Protein AF-A0A8J7C504-F1 (afdb_monomer_lite)

Foldseek 3Di:
DDQDQDDPLLLLLLVLLLVLLVDDLVVNCVQLNPCRLVVLLVLLVVDDPVCLLRSNSVSVSSVVVCPPPSNVSVVVSSVVSSVVDVVCNLVNVCVVVDDPPDPDDPVVSSSVSSSVSSSVSSVVSNVSSVVSVVVVVVVVVVVVVVD

Radius of gyration: 17.12 Å; chains: 1; bounding box: 41×32×52 Å

pLDDT: mean 87.38, std 13.61, range [36.28, 98.19]

Secondary structure (DSSP, 8-state):
--PPPPPHHHHHHHHHHHHHHTS-HHHHHHHH-TTHHHHHHHHHHTS-TTGGG-HHHHHHHHHHHHTSGGGHHHHHHHHHHHHHHHHH-HHHHHHHHS-TT----HHHHHHHHHHHHHHHHHHHHHHHHHHHHHHHHHHHHHHHTT-

Sequence (147 aa):
MNYSDIQDTDFFMCEAFKQILASPDTELEKKLGSEARFAIANYLTTLPKEDFQNPAVMANHIAKFCQLPENENLQEWWGDIYDKLDEDGIDIFVKKSRDPSEEADDEAETKRILTNEGRDIGKYLELWAKEVISQNNQRNQNASNSK

Organism: NCBI:txid2748662

Structure (mmCIF, N/CA/C/O backbone):
data_AF-A0A8J7C504-F1
#
_entry.id   AF-A0A8J7C504-F1
#
loop_
_atom_site.group_PDB
_atom_site.id
_atom_site.type_symbol
_atom_site.label_atom_id
_atom_site.label_alt_id
_atom_site.label_comp_id
_atom_site.label_asym_id
_atom_site.label_entity_id
_atom_site.label_seq_id
_atom_site.pdbx_PDB_ins_code
_atom_site.Cartn_x
_atom_site.Cartn_y
_atom_site.Cartn_z
_atom_site.occupancy
_atom_site.B_iso_or_equiv
_atom_site.auth_seq_id
_atom_site.auth_comp_id
_atom_site.auth_asym_id
_atom_site.auth_atom_id
_atom_site.pdbx_PDB_model_num
ATOM 1 N N . MET A 1 1 ? 24.382 -3.951 3.802 1.00 40.06 1 MET A N 1
ATOM 2 C CA . MET A 1 1 ? 22.996 -4.457 3.750 1.00 40.06 1 MET A CA 1
ATOM 3 C C . MET A 1 1 ? 22.798 -5.017 2.356 1.00 40.06 1 MET A C 1
ATOM 5 O O . MET A 1 1 ? 22.967 -4.256 1.414 1.00 40.06 1 MET A O 1
ATOM 9 N N . ASN A 1 2 ? 22.559 -6.324 2.225 1.00 36.28 2 ASN A N 1
ATOM 10 C CA . ASN A 1 2 ? 22.084 -6.896 0.964 1.00 36.28 2 ASN A CA 1
ATOM 11 C C . ASN A 1 2 ? 20.617 -6.492 0.843 1.00 36.28 2 ASN A C 1
ATOM 13 O O . ASN A 1 2 ? 19.782 -7.029 1.567 1.00 36.28 2 ASN A O 1
ATOM 17 N N . TYR A 1 3 ? 20.329 -5.502 0.006 1.00 49.56 3 TYR A N 1
ATOM 18 C CA . TYR A 1 3 ? 18.967 -5.296 -0.465 1.00 49.56 3 TYR A CA 1
ATOM 19 C C . TYR A 1 3 ? 18.699 -6.416 -1.470 1.00 49.56 3 TYR A C 1
ATOM 21 O O . TYR A 1 3 ? 19.510 -6.622 -2.371 1.00 49.56 3 TYR A O 1
ATOM 29 N N . SER A 1 4 ? 17.638 -7.197 -1.270 1.00 58.75 4 SER A N 1
ATOM 30 C CA . SER A 1 4 ? 17.104 -7.998 -2.368 1.00 58.75 4 SER A CA 1
ATOM 31 C C . SER A 1 4 ? 16.680 -7.025 -3.463 1.00 58.75 4 SER A C 1
ATOM 33 O O . SER A 1 4 ? 16.026 -6.026 -3.152 1.00 58.75 4 SER A O 1
ATOM 35 N N . ASP A 1 5 ? 17.079 -7.290 -4.703 1.00 70.69 5 ASP A N 1
ATOM 36 C CA . ASP A 1 5 ? 16.630 -6.495 -5.844 1.00 70.69 5 ASP A CA 1
ATOM 37 C C . ASP A 1 5 ? 15.095 -6.478 -5.871 1.00 70.69 5 ASP A C 1
ATOM 39 O O . ASP A 1 5 ? 14.463 -7.518 -5.678 1.00 70.69 5 ASP A O 1
ATOM 43 N N . ILE A 1 6 ? 14.508 -5.294 -6.056 1.00 81.19 6 ILE A N 1
ATOM 44 C CA . ILE A 1 6 ? 13.056 -5.135 -6.172 1.00 81.19 6 ILE A CA 1
ATOM 45 C C . ILE A 1 6 ? 12.578 -5.783 -7.476 1.00 81.19 6 ILE A C 1
ATOM 47 O O . ILE A 1 6 ? 13.168 -5.554 -8.534 1.00 81.19 6 ILE A O 1
ATOM 51 N N . GLN A 1 7 ? 11.523 -6.591 -7.398 1.00 87.81 7 GLN A N 1
ATOM 52 C CA . GLN A 1 7 ? 10.824 -7.118 -8.569 1.00 87.81 7 GLN A CA 1
ATOM 53 C C . GLN A 1 7 ? 9.645 -6.215 -8.944 1.00 87.81 7 GLN A C 1
ATOM 55 O O . GLN A 1 7 ? 9.080 -5.538 -8.084 1.00 87.81 7 GLN A O 1
ATOM 60 N N . ASP A 1 8 ? 9.218 -6.251 -10.206 1.00 88.81 8 ASP A N 1
ATOM 61 C CA . ASP A 1 8 ? 8.028 -5.523 -10.671 1.00 88.81 8 ASP A CA 1
ATOM 62 C C . ASP A 1 8 ? 6.805 -5.856 -9.804 1.00 88.81 8 ASP A C 1
ATOM 64 O O . ASP A 1 8 ? 6.096 -4.961 -9.349 1.00 88.81 8 ASP A O 1
ATOM 68 N N . THR A 1 9 ? 6.637 -7.137 -9.458 1.00 90.88 9 THR A N 1
ATOM 69 C CA . THR A 1 9 ? 5.614 -7.610 -8.518 1.00 90.88 9 THR A CA 1
ATOM 70 C C . THR A 1 9 ? 5.702 -6.915 -7.157 1.00 90.88 9 THR A C 1
ATOM 72 O O . THR A 1 9 ? 4.677 -6.471 -6.646 1.00 90.88 9 THR A O 1
ATOM 75 N N . ASP A 1 10 ? 6.896 -6.766 -6.571 1.00 93.12 10 ASP A N 1
ATOM 76 C CA . ASP A 1 10 ? 7.055 -6.086 -5.276 1.00 93.12 10 ASP A CA 1
ATOM 77 C C . ASP A 1 10 ? 6.611 -4.620 -5.370 1.00 93.12 10 ASP A C 1
ATOM 79 O O . ASP A 1 10 ? 5.944 -4.088 -4.475 1.00 93.12 10 ASP A O 1
ATOM 83 N N . PHE A 1 11 ? 6.974 -3.964 -6.475 1.00 93.75 11 PHE A N 1
ATOM 84 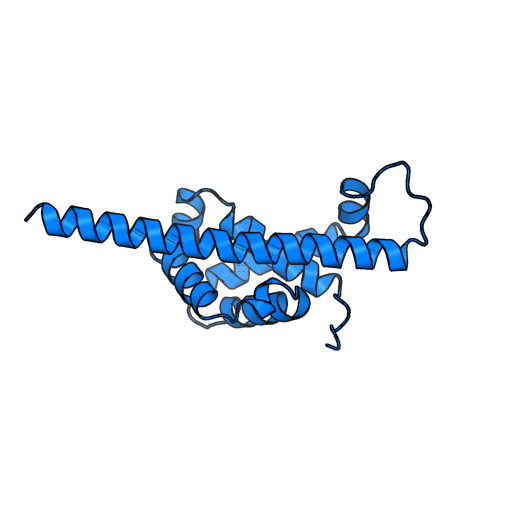C CA . PHE A 1 11 ? 6.583 -2.589 -6.743 1.00 93.75 11 PHE A CA 1
ATOM 85 C C . PHE A 1 11 ? 5.061 -2.463 -6.896 1.00 93.75 11 PHE A C 1
ATOM 87 O O . PHE A 1 11 ? 4.447 -1.648 -6.204 1.00 93.75 11 PHE A O 1
ATOM 94 N N . PHE A 1 12 ? 4.437 -3.298 -7.732 1.00 95.31 12 PHE A N 1
ATOM 95 C CA . PHE A 1 12 ? 2.990 -3.286 -7.945 1.00 95.31 12 PHE A CA 1
ATOM 96 C C . PHE A 1 12 ? 2.208 -3.596 -6.675 1.00 95.31 12 PHE A C 1
ATOM 98 O O . PHE A 1 12 ? 1.203 -2.942 -6.410 1.00 95.31 12 PHE A O 1
ATOM 105 N N . MET A 1 13 ? 2.689 -4.517 -5.837 1.00 96.88 13 MET A N 1
ATOM 106 C CA . MET A 1 13 ? 2.089 -4.788 -4.530 1.00 96.88 13 MET A CA 1
ATOM 107 C C . MET A 1 13 ? 2.051 -3.533 -3.646 1.00 96.88 13 MET A C 1
ATOM 109 O O . MET A 1 13 ? 1.020 -3.244 -3.028 1.00 96.88 13 MET A O 1
ATOM 113 N N . CYS A 1 14 ? 3.150 -2.772 -3.606 1.00 97.12 14 CYS A N 1
ATOM 11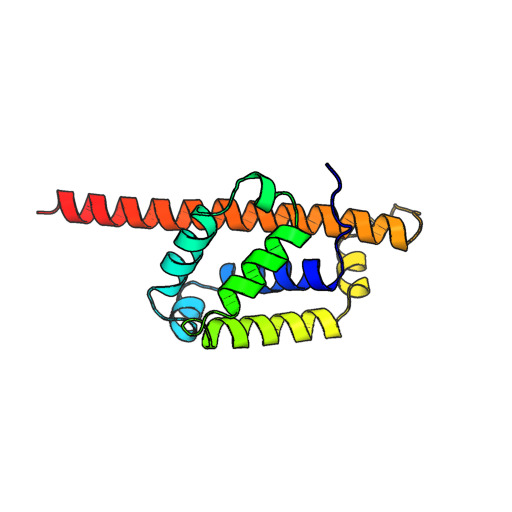4 C CA . CYS A 1 14 ? 3.226 -1.520 -2.853 1.00 97.12 14 CYS A CA 1
ATOM 115 C C . CYS A 1 14 ? 2.333 -0.427 -3.455 1.00 97.12 14 CYS A C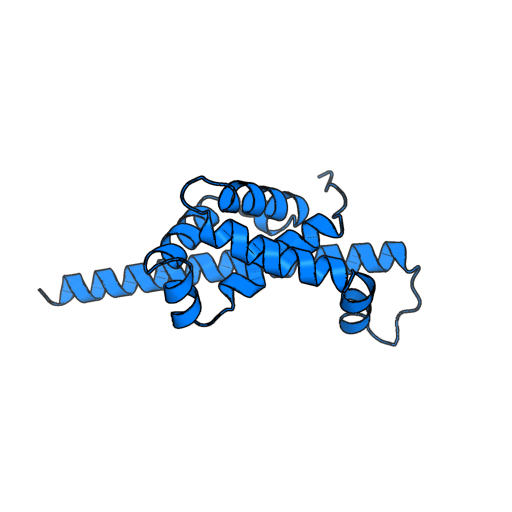 1
ATOM 117 O O . CYS A 1 14 ? 1.594 0.242 -2.728 1.00 97.12 14 CYS A O 1
ATOM 119 N N . GLU A 1 15 ? 2.387 -0.243 -4.774 1.00 96.75 15 GLU A N 1
ATOM 120 C CA . GLU A 1 15 ? 1.627 0.793 -5.478 1.00 96.75 15 GLU A CA 1
ATOM 121 C C . GLU A 1 15 ? 0.117 0.535 -5.403 1.00 96.75 15 GLU A C 1
ATOM 123 O O . GLU A 1 15 ? -0.642 1.455 -5.095 1.00 96.75 15 GLU A O 1
ATOM 128 N N . ALA A 1 16 ? -0.324 -0.716 -5.562 1.00 97.62 16 ALA A N 1
ATOM 129 C CA . ALA A 1 16 ? -1.724 -1.096 -5.395 1.00 97.62 16 ALA A CA 1
ATOM 130 C C . ALA A 1 16 ? -2.243 -0.735 -3.998 1.00 97.62 16 ALA A C 1
ATOM 132 O O . ALA A 1 16 ? -3.309 -0.135 -3.849 1.00 97.62 16 ALA A O 1
ATOM 133 N N . PHE A 1 17 ? -1.460 -1.037 -2.960 1.00 98.00 17 PHE A N 1
ATOM 134 C CA . PHE A 1 17 ? -1.841 -0.723 -1.588 1.00 98.00 17 PHE A CA 1
ATOM 135 C C . PHE A 1 17 ? -1.925 0.787 -1.344 1.00 98.00 17 PHE A C 1
ATOM 137 O O . PHE A 1 17 ? -2.887 1.272 -0.750 1.00 98.00 17 PHE A O 1
ATOM 144 N N . LYS A 1 18 ? -0.969 1.560 -1.867 1.00 98.00 18 LYS A N 1
ATOM 145 C CA . LYS A 1 18 ? -1.019 3.027 -1.818 1.00 98.00 18 LYS A CA 1
ATOM 146 C C . LYS A 1 18 ? -2.269 3.587 -2.494 1.00 98.00 18 LYS A C 1
ATOM 148 O O . LYS A 1 18 ? -2.873 4.499 -1.935 1.00 98.00 18 LYS A O 1
ATOM 153 N N . GLN A 1 19 ? -2.681 3.064 -3.650 1.00 97.12 19 GLN A N 1
ATOM 154 C CA . GLN A 1 19 ? -3.896 3.531 -4.331 1.00 97.12 19 GLN A CA 1
ATOM 155 C C . GLN A 1 19 ? -5.161 3.303 -3.492 1.00 97.12 19 GLN A C 1
ATOM 157 O O . GLN A 1 19 ? -6.036 4.172 -3.451 1.00 97.12 19 GLN A O 1
ATOM 162 N N . ILE A 1 20 ? -5.231 2.194 -2.747 1.00 97.19 20 ILE A N 1
ATOM 163 C CA . ILE A 1 20 ? -6.307 1.972 -1.768 1.00 97.19 20 ILE A CA 1
ATOM 164 C C . ILE A 1 20 ? -6.282 3.060 -0.693 1.00 97.19 20 ILE A C 1
ATOM 166 O O . ILE A 1 20 ? -7.306 3.688 -0.436 1.00 97.19 20 ILE A O 1
ATOM 170 N N . LEU A 1 21 ? -5.123 3.330 -0.084 1.00 96.44 21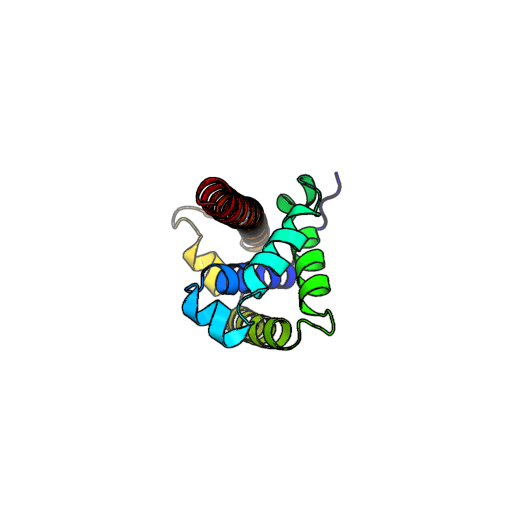 LEU A N 1
ATOM 171 C CA . LEU A 1 21 ? -5.027 4.307 1.011 1.00 96.44 21 LEU A CA 1
ATOM 172 C C . LEU A 1 21 ? -5.214 5.763 0.564 1.00 96.44 21 LEU A C 1
ATOM 174 O O . LEU A 1 21 ? -5.585 6.610 1.379 1.00 96.44 21 LEU A O 1
ATOM 178 N N . ALA A 1 22 ? -4.971 6.044 -0.717 1.00 95.38 22 ALA A N 1
ATOM 179 C CA . ALA A 1 22 ? -5.228 7.332 -1.349 1.00 95.38 22 ALA A CA 1
ATOM 180 C C . ALA A 1 22 ? -6.695 7.513 -1.784 1.00 95.38 22 ALA A C 1
ATOM 182 O O . ALA A 1 22 ? -7.078 8.614 -2.186 1.00 95.38 22 ALA A O 1
ATOM 183 N N . SER A 1 23 ? -7.515 6.458 -1.717 1.00 93.88 23 SER A N 1
ATOM 184 C CA . SER A 1 23 ? -8.942 6.548 -2.030 1.00 93.88 23 SER A CA 1
ATOM 185 C C . SER A 1 23 ? -9.672 7.428 -1.007 1.00 93.88 23 SER A C 1
ATOM 187 O O . SER A 1 23 ? -9.261 7.494 0.155 1.00 93.88 23 SER A O 1
ATOM 189 N N . PRO A 1 24 ? -10.770 8.103 -1.396 1.00 91.06 24 PRO A N 1
ATOM 190 C CA . PRO A 1 24 ? -11.546 8.912 -0.465 1.00 91.06 24 PRO A CA 1
ATOM 191 C C . PRO A 1 24 ? -12.002 8.106 0.755 1.00 91.06 24 PRO A C 1
ATOM 193 O O . PRO A 1 24 ? -12.447 6.966 0.616 1.00 91.06 24 PRO A O 1
ATOM 196 N N . ASP A 1 25 ? -11.977 8.732 1.933 1.00 87.88 25 ASP A N 1
ATOM 197 C CA . ASP A 1 25 ? -12.366 8.104 3.204 1.00 87.88 25 ASP A CA 1
ATOM 198 C C . ASP A 1 25 ? -13.715 7.374 3.115 1.00 87.88 25 ASP A C 1
ATOM 200 O O . ASP A 1 25 ? -13.852 6.246 3.578 1.00 87.88 25 ASP A O 1
ATOM 204 N N . THR A 1 26 ? -14.696 7.983 2.446 1.00 90.06 26 THR A N 1
ATOM 205 C CA . THR A 1 26 ? -16.038 7.417 2.265 1.00 90.06 26 THR A CA 1
ATOM 206 C C . THR A 1 26 ? -16.056 6.148 1.414 1.00 90.06 26 THR A C 1
ATOM 208 O O . THR A 1 26 ? -16.890 5.272 1.637 1.00 90.06 26 THR A O 1
ATOM 211 N N . GLU A 1 27 ? -15.165 6.030 0.430 1.00 92.38 27 GLU A N 1
ATOM 212 C CA . GLU A 1 27 ? -15.042 4.824 -0.388 1.00 92.38 27 GLU A CA 1
ATOM 213 C C . GLU A 1 27 ? -14.362 3.706 0.397 1.00 92.38 27 GLU A C 1
ATOM 215 O O . GLU A 1 27 ? -14.835 2.567 0.388 1.00 92.38 27 GLU A O 1
ATOM 220 N N . LEU A 1 28 ? -13.304 4.052 1.129 1.00 91.38 28 LEU A N 1
ATOM 221 C CA . LEU A 1 28 ? -12.565 3.114 1.960 1.00 91.38 28 LEU A CA 1
ATOM 222 C C . LEU A 1 28 ? -13.472 2.535 3.059 1.00 91.38 28 LEU A C 1
ATOM 224 O O . LEU A 1 28 ? -13.553 1.318 3.202 1.00 91.38 28 LEU A O 1
ATOM 228 N N . GLU A 1 29 ? -14.247 3.375 3.750 1.00 91.69 29 GLU A N 1
ATOM 229 C CA . GLU A 1 29 ? -15.235 2.936 4.747 1.00 91.69 29 GLU A CA 1
ATOM 230 C C . GLU A 1 29 ? -16.347 2.076 4.136 1.00 91.69 29 GLU A C 1
ATOM 232 O O . GLU A 1 29 ? -16.774 1.090 4.736 1.00 91.69 29 GLU A O 1
ATOM 237 N N . LYS A 1 30 ? -16.811 2.414 2.927 1.00 93.62 30 LYS A N 1
ATOM 238 C CA . LYS A 1 30 ? -17.846 1.641 2.231 1.00 93.62 30 LYS A CA 1
ATOM 239 C C . LYS A 1 30 ? -17.366 0.240 1.846 1.00 93.62 30 LYS A C 1
ATOM 241 O O . LYS A 1 30 ? -18.166 -0.692 1.893 1.00 93.62 30 LYS A O 1
ATOM 246 N N . LYS A 1 31 ? -16.108 0.094 1.423 1.00 93.25 31 LYS A N 1
ATOM 247 C CA . LYS A 1 31 ? -15.552 -1.188 0.963 1.00 93.25 31 LYS A CA 1
ATOM 248 C C . LYS A 1 31 ? -14.990 -2.043 2.097 1.00 93.25 31 LYS A C 1
ATOM 250 O O . LYS A 1 31 ? -15.188 -3.256 2.105 1.00 93.25 31 LYS A O 1
ATOM 255 N N . LEU A 1 32 ? -14.293 -1.420 3.044 1.00 93.50 32 LEU A N 1
ATOM 256 C CA . LEU A 1 32 ? -13.512 -2.118 4.069 1.00 93.50 32 LEU A CA 1
ATOM 257 C C . LEU A 1 32 ? -14.117 -2.001 5.477 1.00 93.50 32 LEU A C 1
ATOM 259 O O . LEU A 1 32 ? -13.683 -2.692 6.394 1.00 93.50 32 LEU A O 1
ATOM 263 N N . GLY A 1 33 ? -15.130 -1.153 5.659 1.00 91.75 33 GLY A N 1
ATOM 264 C CA . GLY A 1 33 ? -15.741 -0.873 6.955 1.00 91.75 33 GLY A CA 1
ATOM 265 C C . GLY A 1 33 ? -15.113 0.323 7.677 1.00 91.75 33 GLY A C 1
ATOM 266 O O . GLY A 1 33 ? -14.022 0.790 7.345 1.00 91.75 33 GLY A O 1
ATOM 267 N N . SER A 1 34 ? -15.817 0.825 8.696 1.00 87.06 34 SER A N 1
ATOM 268 C CA . SER A 1 34 ? -15.470 2.068 9.407 1.00 87.06 34 SER A CA 1
ATOM 269 C C . SER A 1 34 ? -14.139 2.012 10.161 1.00 87.06 34 SER A C 1
ATOM 271 O O . SER A 1 34 ? -13.493 3.039 10.350 1.00 87.06 34 SER A O 1
ATOM 273 N N . GLU A 1 35 ? -13.707 0.819 10.573 1.00 89.50 35 GLU A N 1
ATOM 274 C CA . GLU A 1 35 ? -12.482 0.626 11.359 1.00 89.50 35 GLU A CA 1
ATOM 275 C C . GLU A 1 35 ? -11.247 0.325 10.500 1.00 89.50 35 GLU A C 1
ATOM 277 O O . GLU A 1 35 ? -10.126 0.314 11.013 1.00 89.50 35 GLU A O 1
ATOM 282 N N . ALA A 1 36 ? -11.412 0.105 9.190 1.00 90.56 36 ALA A N 1
ATOM 283 C CA . ALA A 1 36 ? -10.337 -0.374 8.325 1.00 90.56 36 ALA A CA 1
ATOM 284 C C . ALA A 1 36 ? -9.118 0.552 8.326 1.00 90.56 36 ALA A C 1
ATOM 286 O O . ALA A 1 36 ? -7.985 0.090 8.450 1.00 90.56 36 ALA A O 1
ATOM 287 N N . ARG A 1 37 ? -9.336 1.873 8.271 1.00 92.69 37 ARG A N 1
ATOM 288 C CA . ARG A 1 37 ? -8.236 2.852 8.303 1.00 92.69 37 ARG A CA 1
ATOM 289 C C . ARG A 1 37 ? -7.406 2.724 9.569 1.00 92.69 37 ARG A C 1
ATOM 291 O O . ARG A 1 37 ? -6.182 2.774 9.511 1.00 92.69 37 ARG A O 1
ATOM 298 N N . PHE A 1 38 ? -8.074 2.560 10.706 1.00 92.81 38 PHE A N 1
ATOM 299 C CA . PHE A 1 38 ? -7.401 2.449 11.988 1.00 92.81 38 PHE A CA 1
ATOM 300 C C . PHE A 1 38 ? -6.686 1.102 12.124 1.00 92.81 38 PHE A C 1
ATOM 302 O O . PHE A 1 38 ? -5.551 1.070 12.591 1.00 92.81 38 PHE A O 1
ATOM 309 N N . ALA A 1 39 ? -7.291 0.007 11.656 1.00 93.44 39 ALA A N 1
ATOM 310 C CA . ALA A 1 39 ? -6.655 -1.309 11.623 1.00 93.44 39 ALA A CA 1
ATOM 311 C C . ALA A 1 39 ? -5.373 -1.307 10.770 1.00 93.44 39 ALA A C 1
ATOM 313 O O . ALA A 1 39 ? -4.319 -1.734 11.245 1.00 93.44 39 ALA A O 1
ATOM 314 N N . ILE A 1 40 ? -5.438 -0.745 9.557 1.00 96.44 40 ILE A N 1
ATOM 315 C CA . ILE A 1 40 ? -4.284 -0.610 8.658 1.00 96.44 40 ILE A CA 1
ATOM 316 C C . ILE A 1 40 ? -3.208 0.281 9.289 1.00 96.44 40 ILE A C 1
ATOM 318 O O . ILE A 1 40 ? -2.038 -0.094 9.328 1.00 96.44 40 ILE A O 1
ATOM 322 N N . ALA A 1 41 ? -3.590 1.448 9.817 1.00 96.69 41 ALA A N 1
ATOM 323 C CA . ALA A 1 41 ? -2.641 2.367 10.439 1.00 96.69 41 ALA A CA 1
ATOM 324 C C . ALA A 1 41 ? -1.942 1.726 11.644 1.00 96.69 41 ALA A C 1
ATOM 326 O O . ALA A 1 41 ? -0.720 1.808 11.748 1.00 96.69 41 ALA A O 1
ATOM 327 N N . ASN A 1 42 ? -2.686 1.034 12.512 1.00 96.00 42 ASN A N 1
ATOM 328 C CA . ASN A 1 42 ? -2.105 0.310 13.640 1.00 96.00 42 ASN A CA 1
ATOM 329 C C . ASN A 1 42 ? -1.094 -0.728 13.167 1.00 96.00 42 ASN A C 1
ATOM 331 O O . ASN A 1 42 ? 0.029 -0.727 13.667 1.00 96.00 42 ASN A O 1
ATOM 335 N N . TYR A 1 43 ? -1.454 -1.558 12.183 1.00 97.25 43 TYR A N 1
ATOM 336 C CA . TYR A 1 43 ? -0.534 -2.538 11.617 1.00 97.25 43 TYR A CA 1
ATOM 337 C C . TYR A 1 43 ? 0.757 -1.880 11.116 1.00 97.25 43 TYR A C 1
ATOM 339 O O . TYR A 1 43 ? 1.842 -2.252 11.565 1.00 97.25 43 TYR A O 1
ATOM 347 N N . LEU A 1 44 ? 0.649 -0.845 10.278 1.00 97.81 44 LEU A N 1
ATOM 348 C CA . LEU A 1 44 ? 1.809 -0.129 9.743 1.00 97.81 44 LEU A CA 1
ATOM 349 C C . LEU A 1 44 ? 2.682 0.463 10.859 1.00 97.81 44 LEU A C 1
ATOM 351 O O . LEU A 1 44 ? 3.903 0.370 10.790 1.00 97.81 44 LEU A O 1
ATOM 355 N N . THR A 1 45 ? 2.100 0.999 11.937 1.00 96.25 45 THR A N 1
ATOM 356 C CA . THR A 1 45 ? 2.897 1.525 13.063 1.00 96.25 45 THR A CA 1
ATOM 357 C C . THR A 1 45 ? 3.666 0.464 13.852 1.00 96.25 45 THR A C 1
ATOM 359 O O . THR A 1 45 ? 4.560 0.823 14.618 1.00 96.25 45 THR A O 1
ATOM 362 N N . THR A 1 46 ? 3.359 -0.826 13.674 1.00 96.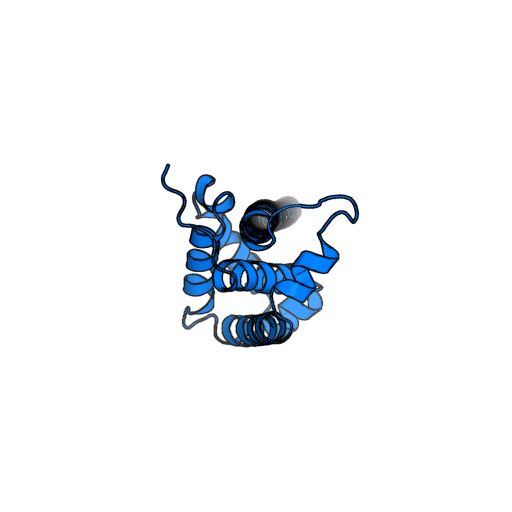38 46 THR A N 1
ATOM 363 C CA . THR A 1 46 ? 4.137 -1.917 14.286 1.00 96.38 46 THR A CA 1
ATOM 364 C C . THR A 1 46 ? 5.399 -2.277 13.504 1.00 96.38 46 THR A C 1
ATOM 366 O O . THR A 1 46 ? 6.256 -2.989 14.032 1.00 96.38 46 THR A O 1
ATOM 369 N N . LEU A 1 47 ? 5.532 -1.795 12.264 1.00 97.00 47 LEU A N 1
ATOM 370 C CA . LEU A 1 47 ? 6.648 -2.145 11.395 1.00 97.00 47 LEU A CA 1
ATOM 371 C C . LEU A 1 47 ? 7.925 -1.358 11.758 1.00 97.00 47 LEU A C 1
ATOM 373 O O . LEU A 1 47 ? 7.849 -0.174 12.107 1.00 97.00 47 LEU A O 1
ATOM 377 N N . PRO A 1 48 ? 9.116 -1.977 11.648 1.00 96.38 48 PRO A N 1
ATOM 378 C CA . PRO A 1 48 ? 10.394 -1.278 11.744 1.00 96.38 48 PRO A CA 1
ATOM 379 C C . PRO A 1 48 ? 10.523 -0.146 10.721 1.00 96.38 48 PRO A C 1
ATOM 381 O O . PRO A 1 48 ? 10.071 -0.257 9.582 1.00 96.38 48 PRO A O 1
ATOM 384 N N . LYS A 1 49 ? 11.208 0.940 11.095 1.00 93.94 49 LYS A N 1
ATOM 385 C CA . LYS A 1 49 ? 11.388 2.104 10.212 1.00 93.94 49 LYS A CA 1
ATOM 386 C C . LYS A 1 49 ? 12.161 1.748 8.939 1.00 93.94 49 LYS A C 1
ATOM 388 O O . LYS A 1 49 ? 11.918 2.306 7.871 1.00 93.94 49 LYS A O 1
ATOM 393 N N . GLU A 1 50 ? 13.114 0.835 9.063 1.00 94.81 50 GLU A N 1
ATOM 394 C CA . GLU A 1 50 ? 13.973 0.372 7.979 1.00 94.81 50 GLU A CA 1
ATOM 395 C C . GLU A 1 50 ? 13.170 -0.364 6.900 1.00 94.81 50 GLU A C 1
ATOM 397 O O . GLU A 1 50 ? 13.498 -0.255 5.717 1.00 94.81 50 GLU A O 1
ATOM 402 N N . ASP A 1 51 ? 12.080 -1.029 7.287 1.00 96.00 51 ASP A N 1
ATOM 403 C CA . ASP A 1 51 ? 11.222 -1.783 6.373 1.00 96.00 51 ASP A CA 1
ATOM 404 C C . ASP A 1 51 ? 10.484 -0.841 5.409 1.00 96.00 51 ASP A C 1
ATOM 406 O O . ASP A 1 51 ? 10.328 -1.162 4.235 1.00 96.00 51 ASP A O 1
ATOM 410 N N . PHE A 1 52 ? 10.147 0.382 5.840 1.00 94.31 52 PHE A N 1
ATOM 411 C CA . PHE A 1 52 ? 9.594 1.426 4.962 1.00 94.31 52 PHE A CA 1
ATOM 412 C C . PHE A 1 52 ? 10.580 1.953 3.918 1.00 94.31 52 PHE A C 1
ATOM 414 O O . PHE A 1 52 ? 10.172 2.632 2.980 1.00 94.31 52 PHE A O 1
ATOM 421 N N . GLN A 1 53 ? 11.877 1.677 4.065 1.00 93.00 53 GLN A N 1
ATOM 422 C CA . GLN A 1 53 ? 12.888 2.072 3.084 1.00 93.00 53 GLN A CA 1
ATOM 423 C C . GLN A 1 53 ? 13.231 0.947 2.099 1.00 93.00 53 GLN A C 1
ATOM 425 O O . GLN A 1 53 ? 14.002 1.183 1.163 1.00 93.00 53 GLN A O 1
ATOM 430 N N . ASN A 1 54 ? 12.672 -0.252 2.297 1.00 93.81 54 ASN A N 1
ATOM 431 C CA . ASN A 1 54 ? 12.908 -1.427 1.471 1.00 93.81 54 ASN A CA 1
ATOM 432 C C . ASN A 1 54 ? 11.586 -1.913 0.843 1.00 93.81 54 ASN A C 1
ATOM 434 O O . ASN A 1 54 ? 10.806 -2.594 1.511 1.00 93.81 54 ASN A O 1
ATOM 438 N N . PRO A 1 55 ? 11.340 -1.614 -0.444 1.00 91.50 55 PRO A N 1
ATOM 439 C CA . PRO A 1 55 ? 10.073 -1.939 -1.098 1.00 91.50 55 PRO A CA 1
ATOM 440 C C . PRO A 1 55 ? 9.756 -3.435 -1.128 1.00 91.50 55 PRO A C 1
ATOM 442 O O . PRO A 1 55 ? 8.618 -3.810 -0.886 1.00 91.50 55 PRO A O 1
ATOM 445 N N . ALA A 1 56 ? 10.754 -4.300 -1.335 1.00 94.50 56 ALA A N 1
ATOM 446 C CA . ALA A 1 56 ? 10.547 -5.749 -1.330 1.00 94.50 56 ALA A CA 1
ATOM 447 C C . ALA A 1 56 ? 10.106 -6.254 0.056 1.00 94.50 56 ALA A C 1
ATOM 449 O O . ALA A 1 56 ? 9.232 -7.110 0.190 1.00 94.50 56 ALA A O 1
ATOM 450 N N . VAL A 1 57 ? 10.673 -5.697 1.130 1.00 96.31 57 VAL A N 1
ATOM 451 C CA . VAL A 1 57 ? 10.234 -6.020 2.499 1.00 96.31 57 VAL A CA 1
ATOM 452 C C . VAL A 1 57 ? 8.835 -5.464 2.765 1.00 96.31 57 VAL A C 1
ATOM 454 O O . VAL A 1 57 ? 8.002 -6.164 3.339 1.00 96.31 57 VAL A O 1
ATOM 457 N N . MET A 1 58 ? 8.546 -4.245 2.308 1.00 96.81 58 MET A N 1
ATOM 458 C CA . MET A 1 58 ? 7.224 -3.638 2.453 1.00 96.81 58 MET A CA 1
ATOM 459 C C . MET A 1 58 ? 6.138 -4.425 1.706 1.00 96.81 58 MET A C 1
ATOM 461 O O . MET A 1 58 ? 5.085 -4.693 2.281 1.00 96.81 58 MET A O 1
ATOM 465 N N . ALA A 1 59 ? 6.410 -4.878 0.481 1.00 97.00 59 ALA A N 1
ATOM 466 C CA . ALA A 1 59 ? 5.514 -5.730 -0.298 1.00 97.00 59 ALA A CA 1
ATOM 467 C C . ALA A 1 59 ? 5.157 -7.015 0.463 1.00 97.00 59 ALA A C 1
ATOM 469 O O . ALA A 1 59 ? 3.989 -7.389 0.549 1.00 97.00 59 ALA A O 1
ATOM 470 N N . ASN A 1 60 ? 6.143 -7.641 1.113 1.00 97.00 60 ASN A N 1
ATOM 471 C CA . ASN A 1 60 ? 5.918 -8.820 1.949 1.00 97.00 60 ASN A CA 1
ATOM 472 C C . ASN A 1 60 ? 5.021 -8.538 3.164 1.00 97.00 60 ASN A C 1
ATOM 474 O O . ASN A 1 60 ? 4.211 -9.389 3.537 1.00 97.00 60 ASN A O 1
ATOM 478 N N . HIS A 1 61 ? 5.163 -7.376 3.805 1.00 97.94 61 HIS A N 1
ATOM 479 C CA . HIS A 1 61 ? 4.284 -6.964 4.905 1.00 97.94 61 HIS A CA 1
ATOM 480 C C . HIS A 1 61 ? 2.856 -6.720 4.419 1.00 97.94 61 HIS A C 1
ATOM 482 O O . HIS A 1 61 ? 1.913 -7.263 4.991 1.00 97.94 61 HIS A O 1
ATOM 488 N N . ILE A 1 62 ? 2.704 -5.989 3.314 1.00 98.00 62 ILE A N 1
ATOM 489 C CA . ILE A 1 62 ? 1.410 -5.728 2.674 1.00 98.00 62 ILE A CA 1
ATOM 490 C C . ILE A 1 62 ? 0.714 -7.041 2.318 1.00 98.00 62 ILE A C 1
ATOM 492 O O . ILE A 1 62 ? -0.418 -7.256 2.742 1.00 98.00 62 ILE A O 1
ATOM 496 N N . ALA A 1 63 ? 1.397 -7.946 1.614 1.00 97.06 63 ALA A N 1
ATOM 497 C CA . ALA A 1 63 ? 0.830 -9.228 1.212 1.00 97.06 63 ALA A CA 1
ATOM 498 C C . ALA A 1 63 ? 0.347 -10.034 2.425 1.00 97.06 63 ALA A C 1
ATOM 500 O O . ALA A 1 63 ? -0.791 -10.499 2.445 1.00 97.06 63 ALA A O 1
ATOM 501 N N . LYS A 1 64 ? 1.174 -10.139 3.476 1.00 97.50 64 LYS A N 1
ATOM 502 C CA . LYS A 1 64 ? 0.802 -10.839 4.715 1.00 97.50 64 LYS A CA 1
ATOM 503 C C . LYS A 1 64 ? -0.407 -10.216 5.398 1.00 97.50 64 LYS A C 1
ATOM 505 O O . LYS A 1 64 ? -1.246 -10.953 5.901 1.00 97.50 64 LYS A O 1
ATOM 510 N N . PHE A 1 65 ? -0.480 -8.889 5.446 1.00 97.38 65 PHE A N 1
ATOM 511 C CA . PHE A 1 65 ? -1.592 -8.189 6.074 1.00 97.38 65 PHE A CA 1
ATOM 512 C C . PHE A 1 65 ? -2.886 -8.349 5.276 1.00 97.38 65 PHE A C 1
ATOM 514 O O . PHE A 1 65 ? -3.913 -8.700 5.851 1.00 97.38 65 PHE A O 1
ATOM 521 N N . CYS A 1 66 ? -2.841 -8.147 3.958 1.00 96.75 66 CYS A N 1
ATOM 522 C CA . CYS A 1 66 ? -4.002 -8.316 3.088 1.00 96.75 66 CYS A CA 1
ATOM 523 C C . CYS A 1 66 ? -4.550 -9.749 3.144 1.00 96.75 66 CYS A C 1
ATOM 525 O O . CYS A 1 66 ? -5.757 -9.924 3.129 1.00 96.75 66 CYS A O 1
ATOM 527 N N . GLN A 1 67 ? -3.687 -10.762 3.268 1.00 95.81 67 GLN A N 1
ATOM 528 C CA . GLN A 1 67 ? -4.074 -12.181 3.310 1.00 95.81 67 GLN A CA 1
ATOM 529 C C . GLN A 1 67 ? -4.586 -12.669 4.678 1.00 95.81 67 GLN A C 1
ATOM 531 O O . GLN A 1 67 ? -4.818 -13.868 4.855 1.00 95.81 67 GLN A O 1
ATOM 536 N N . LEU A 1 68 ? -4.735 -11.785 5.670 1.00 95.50 68 LEU A N 1
ATOM 537 C CA . LEU A 1 68 ? -5.365 -12.159 6.935 1.00 95.50 68 LEU A CA 1
ATOM 538 C C . LEU A 1 68 ? -6.857 -12.494 6.716 1.00 95.50 68 LEU A C 1
ATOM 540 O O . LEU A 1 68 ? -7.513 -11.803 5.936 1.00 95.50 68 LEU A O 1
ATOM 544 N N . PRO A 1 69 ? -7.426 -13.501 7.410 1.00 93.44 69 PRO A N 1
ATOM 545 C CA . PRO A 1 69 ? -8.827 -13.905 7.229 1.00 93.44 69 PRO A CA 1
ATOM 546 C C . PRO A 1 69 ? -9.855 -12.782 7.429 1.00 93.44 69 PRO A C 1
ATOM 548 O O . PRO A 1 69 ? -10.918 -12.790 6.826 1.00 93.44 69 PRO A O 1
ATOM 551 N N . GLU A 1 70 ? -9.562 -11.803 8.281 1.00 92.31 70 GLU A N 1
ATOM 552 C CA . GLU A 1 70 ? -10.419 -10.640 8.521 1.00 92.31 70 GLU A CA 1
ATOM 553 C C . GLU A 1 70 ? -10.368 -9.578 7.406 1.00 92.31 70 GLU A C 1
ATOM 555 O O . GLU A 1 70 ? -11.167 -8.643 7.415 1.00 92.31 70 GLU A O 1
ATOM 560 N N . ASN A 1 71 ? -9.449 -9.721 6.448 1.00 95.12 71 ASN A N 1
ATOM 561 C CA . ASN A 1 71 ? -9.137 -8.729 5.423 1.00 95.12 71 ASN A CA 1
ATOM 562 C C . ASN A 1 71 ? -9.564 -9.166 4.009 1.00 95.12 71 ASN A C 1
ATOM 564 O O . ASN A 1 71 ? -9.057 -8.617 3.038 1.00 95.12 71 ASN A O 1
ATOM 568 N N . GLU A 1 72 ? -10.524 -10.086 3.858 1.00 95.38 72 GLU A N 1
ATOM 569 C CA . GLU A 1 72 ? -10.971 -10.599 2.545 1.00 95.38 72 GLU A CA 1
ATOM 570 C C . GLU A 1 72 ? -11.317 -9.482 1.539 1.00 95.38 72 GLU A C 1
ATOM 572 O O . GLU A 1 72 ? -10.795 -9.472 0.426 1.00 95.38 72 GLU A O 1
ATOM 577 N N . ASN A 1 73 ? -12.109 -8.478 1.940 1.00 96.00 73 ASN A N 1
ATOM 578 C CA . ASN A 1 73 ? -12.457 -7.348 1.062 1.00 96.00 73 ASN A CA 1
ATOM 579 C C . ASN A 1 73 ? -11.236 -6.493 0.679 1.00 96.00 73 ASN A C 1
ATOM 581 O O . ASN A 1 73 ? -11.194 -5.904 -0.402 1.00 96.00 73 ASN A O 1
ATOM 585 N N . LEU A 1 74 ? -10.258 -6.379 1.584 1.00 96.94 74 LEU A N 1
ATOM 586 C CA . LEU A 1 74 ? -9.008 -5.676 1.311 1.00 96.94 74 LEU A CA 1
ATOM 587 C C . LEU A 1 74 ? -8.147 -6.490 0.345 1.00 96.94 74 LEU A C 1
ATOM 589 O O . LEU A 1 74 ? -7.592 -5.911 -0.582 1.00 96.94 74 LEU A O 1
ATOM 593 N N . GLN A 1 75 ? -8.071 -7.808 0.531 1.00 97.50 75 GLN A N 1
ATOM 594 C CA . GLN A 1 75 ? -7.366 -8.717 -0.363 1.00 97.50 75 GLN A CA 1
ATOM 595 C C . GLN A 1 75 ? -7.931 -8.656 -1.782 1.00 97.50 75 GLN A C 1
ATOM 597 O O . GLN A 1 75 ? -7.154 -8.533 -2.724 1.00 97.50 75 GLN A O 1
ATOM 602 N N . GLU A 1 76 ? -9.256 -8.719 -1.929 1.00 97.56 76 GLU A N 1
ATOM 603 C CA . GLU A 1 76 ? -9.933 -8.648 -3.227 1.00 97.56 76 GLU A CA 1
ATOM 604 C C . GLU A 1 76 ? -9.647 -7.311 -3.916 1.00 97.56 76 GLU A C 1
ATOM 606 O O . GLU A 1 76 ? -9.152 -7.282 -5.039 1.00 97.56 76 GLU A O 1
ATOM 611 N N . TRP A 1 77 ? -9.853 -6.187 -3.220 1.00 97.69 77 TRP A N 1
ATOM 612 C CA . TRP A 1 77 ? -9.624 -4.869 -3.814 1.00 97.69 77 TRP A CA 1
ATOM 613 C C . TRP A 1 77 ? -8.144 -4.619 -4.145 1.00 97.69 77 TRP A C 1
ATOM 615 O O . TRP A 1 77 ? -7.827 -3.991 -5.157 1.00 97.69 77 TRP A O 1
ATOM 625 N N . TRP A 1 78 ? -7.231 -5.114 -3.311 1.00 97.69 78 TRP A N 1
ATOM 626 C CA . TRP A 1 78 ? -5.795 -5.041 -3.565 1.00 97.69 78 TRP A CA 1
ATOM 627 C C . TRP A 1 78 ? -5.386 -5.893 -4.768 1.00 97.69 78 TRP A C 1
ATOM 629 O O . TRP A 1 78 ? -4.643 -5.396 -5.613 1.00 97.69 78 TRP A O 1
ATOM 639 N N . GLY A 1 79 ? -5.926 -7.109 -4.889 1.00 97.00 79 GLY A N 1
ATOM 640 C CA . GLY A 1 79 ? -5.746 -7.973 -6.057 1.00 97.00 79 GLY A CA 1
ATOM 641 C C . GLY A 1 79 ? -6.244 -7.316 -7.344 1.00 97.00 79 GLY A C 1
ATOM 642 O O . GLY A 1 79 ? -5.491 -7.217 -8.303 1.00 97.00 79 GLY A O 1
ATOM 643 N N . ASP A 1 80 ? -7.448 -6.737 -7.328 1.00 97.62 80 ASP A N 1
ATOM 644 C CA . ASP A 1 80 ? -8.032 -6.053 -8.492 1.00 97.62 80 ASP A CA 1
ATOM 645 C C . ASP A 1 80 ? -7.187 -4.877 -9.010 1.00 97.62 80 ASP A C 1
ATOM 647 O O . ASP A 1 80 ? -7.231 -4.546 -10.198 1.00 97.62 80 ASP A O 1
ATOM 651 N N . ILE A 1 81 ? -6.501 -4.157 -8.116 1.00 97.12 81 ILE A N 1
ATOM 652 C CA . ILE A 1 81 ? -5.612 -3.056 -8.510 1.00 97.12 81 ILE A CA 1
ATOM 653 C C . ILE A 1 81 ? -4.268 -3.614 -8.976 1.00 97.12 81 ILE A C 1
ATOM 655 O O . ILE A 1 81 ? -3.746 -3.140 -9.982 1.00 97.12 81 ILE A O 1
ATOM 659 N N . TYR A 1 82 ? -3.727 -4.613 -8.273 1.00 95.69 82 TYR A N 1
ATOM 660 C CA . TYR A 1 82 ? -2.499 -5.298 -8.666 1.00 95.69 82 TYR A CA 1
ATOM 661 C C . TYR A 1 82 ? -2.612 -5.867 -10.085 1.00 95.69 82 TYR A C 1
ATOM 663 O O . TYR A 1 82 ? -1.767 -5.553 -10.914 1.00 95.69 82 TYR A O 1
ATOM 671 N N . ASP A 1 83 ? -3.678 -6.612 -10.386 1.00 96.06 83 ASP A N 1
ATOM 672 C CA . ASP A 1 83 ? -3.873 -7.254 -11.690 1.00 96.06 83 ASP A CA 1
ATOM 673 C C . ASP A 1 83 ? -3.908 -6.215 -12.818 1.00 96.06 83 ASP A C 1
ATOM 675 O O . ASP A 1 83 ? -3.300 -6.409 -13.864 1.00 96.06 83 ASP A O 1
ATOM 679 N N . LYS A 1 84 ? -4.534 -5.052 -12.589 1.00 94.69 84 LYS A N 1
ATOM 680 C CA . LYS A 1 84 ? -4.535 -3.946 -13.565 1.00 94.69 84 LYS A CA 1
ATOM 681 C C . LYS A 1 84 ? -3.151 -3.344 -13.778 1.00 94.69 84 LYS A C 1
ATOM 683 O O . LYS A 1 84 ? -2.810 -2.988 -14.900 1.00 94.69 84 LYS A O 1
ATOM 688 N N . LEU A 1 85 ? -2.375 -3.180 -12.707 1.00 93.00 85 LEU A N 1
ATOM 689 C CA . LEU A 1 85 ? -1.008 -2.665 -12.802 1.00 93.00 85 LEU A CA 1
ATOM 690 C C . LEU A 1 85 ? -0.093 -3.657 -13.528 1.00 93.00 85 LEU A C 1
ATOM 692 O O . LEU A 1 85 ? 0.730 -3.238 -14.339 1.00 93.00 85 LEU A O 1
ATOM 696 N N . ASP A 1 86 ? -0.268 -4.951 -13.265 1.00 90.56 86 ASP A N 1
ATOM 697 C CA . ASP A 1 86 ? 0.459 -6.032 -13.929 1.00 90.56 86 ASP A CA 1
ATOM 698 C C . ASP A 1 86 ? 0.096 -6.116 -15.422 1.00 90.56 86 ASP A C 1
ATOM 700 O O . ASP A 1 86 ? 0.983 -6.211 -16.269 1.00 90.56 86 ASP A O 1
ATOM 704 N N . GLU A 1 87 ? -1.193 -5.974 -15.763 1.00 91.38 87 GLU A N 1
ATOM 705 C CA . GLU A 1 87 ? -1.683 -5.893 -17.148 1.00 91.38 87 GLU A CA 1
ATOM 706 C C . GLU A 1 87 ? -1.140 -4.671 -17.905 1.00 91.38 87 GLU A C 1
ATOM 708 O O . GLU A 1 87 ? -0.739 -4.794 -19.066 1.00 91.38 87 GLU A O 1
ATOM 713 N N . ASP A 1 88 ? -1.114 -3.495 -17.266 1.00 87.75 88 ASP A N 1
ATOM 714 C CA . ASP A 1 88 ? -0.513 -2.281 -17.834 1.00 87.75 88 ASP A CA 1
ATOM 715 C C . ASP A 1 88 ? 1.007 -2.452 -18.028 1.00 87.75 88 ASP A C 1
ATOM 717 O O . ASP A 1 88 ? 1.593 -1.928 -18.982 1.00 87.75 88 ASP A O 1
ATOM 721 N N . GLY A 1 89 ? 1.648 -3.208 -17.138 1.00 85.75 89 GLY A N 1
ATOM 722 C CA . GLY A 1 89 ? 3.062 -3.536 -17.191 1.00 85.75 89 GLY A CA 1
ATOM 723 C C . GLY A 1 89 ? 3.986 -2.391 -16.769 1.00 85.75 89 GLY A C 1
ATOM 724 O O . GLY A 1 89 ? 3.655 -1.197 -16.788 1.00 85.75 89 GLY A O 1
ATOM 725 N N . ILE A 1 90 ? 5.212 -2.763 -16.394 1.00 84.38 90 ILE A N 1
ATOM 726 C CA . ILE A 1 90 ? 6.164 -1.828 -15.783 1.00 84.38 90 ILE A CA 1
ATOM 727 C C . ILE A 1 90 ? 6.640 -0.753 -16.765 1.00 84.38 90 ILE A C 1
ATOM 729 O O . ILE A 1 90 ? 6.884 0.389 -16.377 1.00 84.38 90 ILE A O 1
ATOM 733 N N . ASP A 1 91 ? 6.671 -1.074 -18.059 1.00 80.12 91 ASP A N 1
ATOM 734 C CA . ASP A 1 91 ? 7.080 -0.162 -19.126 1.00 80.12 91 ASP A CA 1
ATOM 735 C C . ASP A 1 91 ? 6.201 1.090 -19.200 1.00 80.12 91 ASP A C 1
ATOM 737 O O . ASP A 1 91 ? 6.697 2.187 -19.475 1.00 80.12 91 ASP A O 1
ATOM 741 N N . ILE A 1 92 ? 4.888 0.951 -18.978 1.00 79.69 92 ILE A N 1
ATOM 742 C CA . ILE A 1 92 ? 3.962 2.091 -18.989 1.00 79.69 92 ILE A CA 1
ATOM 743 C C . ILE A 1 92 ? 4.235 2.997 -17.791 1.00 79.69 92 ILE A C 1
ATOM 745 O O . ILE A 1 92 ? 4.184 4.224 -17.926 1.00 79.69 92 ILE A O 1
ATOM 749 N N . PHE A 1 93 ? 4.539 2.409 -16.635 1.00 80.94 93 PHE A N 1
ATOM 750 C CA . PHE A 1 93 ? 4.889 3.157 -15.437 1.00 80.94 93 PHE A CA 1
ATOM 751 C C . PHE A 1 93 ? 6.222 3.897 -15.616 1.00 80.94 93 PHE A C 1
ATOM 753 O O . PHE A 1 93 ? 6.267 5.122 -15.512 1.00 80.94 93 PHE A O 1
ATOM 760 N N . VAL A 1 94 ? 7.285 3.183 -15.995 1.00 80.62 94 VAL A N 1
ATOM 761 C CA . VAL A 1 94 ? 8.633 3.743 -16.179 1.00 80.62 94 VAL A CA 1
ATOM 762 C C . VAL A 1 94 ? 8.636 4.870 -17.210 1.00 80.62 94 VAL A C 1
ATOM 764 O O . VAL A 1 94 ? 9.234 5.915 -16.967 1.00 80.62 94 VAL A O 1
ATOM 767 N N . LYS A 1 95 ? 7.909 4.732 -18.328 1.00 77.94 95 LYS A N 1
ATOM 768 C CA . LYS A 1 95 ? 7.789 5.803 -19.336 1.00 77.94 95 LYS A CA 1
ATOM 769 C C . LYS A 1 95 ? 7.165 7.089 -18.795 1.00 77.94 95 LYS A C 1
ATOM 771 O O . LYS A 1 95 ? 7.487 8.157 -19.306 1.00 77.94 95 LYS A O 1
ATOM 776 N N . LYS A 1 96 ? 6.271 7.010 -17.804 1.00 75.06 96 LYS A N 1
ATOM 777 C CA . LYS A 1 96 ? 5.679 8.196 -17.161 1.00 75.06 96 LYS A CA 1
ATOM 778 C C . LYS A 1 96 ? 6.651 8.864 -16.187 1.00 75.06 96 LYS A C 1
ATOM 780 O O . LYS A 1 96 ? 6.572 10.077 -16.016 1.00 75.06 96 LYS A O 1
ATOM 785 N N . SER A 1 97 ? 7.540 8.084 -15.575 1.00 73.00 97 SER A N 1
ATOM 786 C CA . SER A 1 97 ? 8.482 8.552 -14.551 1.00 73.00 97 SER A CA 1
ATOM 787 C C . SER A 1 97 ? 9.861 8.942 -15.099 1.00 73.00 97 SER A C 1
ATOM 789 O O . SER A 1 97 ? 10.622 9.608 -14.401 1.00 73.00 97 SER A O 1
ATOM 791 N N . ARG A 1 98 ? 10.202 8.548 -16.333 1.00 70.12 98 ARG A N 1
ATOM 792 C CA . ARG A 1 98 ? 11.500 8.835 -16.963 1.00 70.12 98 ARG A CA 1
ATOM 793 C C . ARG A 1 98 ? 11.603 10.297 -17.408 1.00 70.12 98 ARG A C 1
ATOM 795 O O . ARG A 1 98 ? 10.706 10.824 -18.068 1.00 70.12 98 ARG A O 1
ATOM 802 N N . ASP A 1 99 ? 12.737 10.928 -17.112 1.00 65.81 99 ASP A N 1
ATOM 803 C CA . ASP A 1 99 ? 13.111 12.205 -17.723 1.00 65.81 99 ASP A CA 1
ATOM 804 C C . ASP A 1 99 ? 13.467 11.965 -19.207 1.00 65.81 99 ASP A C 1
ATOM 806 O O . ASP A 1 99 ? 14.278 11.079 -19.500 1.00 65.81 99 ASP A O 1
ATOM 810 N N . PRO A 1 100 ? 12.901 12.727 -20.166 1.00 61.97 100 PRO A N 1
ATOM 811 C CA . PRO A 1 100 ? 13.190 12.558 -21.591 1.00 61.97 100 PRO A CA 1
ATOM 812 C C . PRO A 1 100 ? 14.678 12.671 -21.972 1.00 61.97 100 PRO A C 1
ATOM 814 O O . PRO A 1 100 ? 15.031 12.343 -23.103 1.00 61.97 100 PRO A O 1
ATOM 817 N N . SER A 1 101 ? 15.534 13.181 -21.080 1.00 60.59 101 SER A N 1
ATOM 818 C CA . SER A 1 101 ? 16.960 13.419 -21.322 1.00 60.59 101 SER A CA 1
ATOM 819 C C . SER A 1 101 ? 17.906 12.271 -20.930 1.00 60.59 101 SER A C 1
ATOM 821 O O . SER A 1 101 ? 19.097 12.356 -21.235 1.00 60.59 101 SER A O 1
ATOM 823 N N . GLU A 1 102 ? 17.424 11.197 -20.292 1.00 61.56 102 GLU A N 1
ATOM 824 C CA . GLU A 1 102 ? 18.286 10.110 -19.798 1.00 61.56 102 GLU A CA 1
ATOM 825 C C . GLU A 1 102 ? 18.419 8.941 -20.800 1.00 61.56 102 GLU A C 1
ATOM 827 O O . GLU A 1 102 ? 17.511 8.122 -20.957 1.00 61.56 102 GLU A O 1
ATOM 832 N N . GLU A 1 103 ? 19.588 8.819 -21.444 1.00 54.47 103 GLU A N 1
ATOM 833 C CA . GLU A 1 103 ? 20.030 7.649 -22.227 1.00 54.47 103 GLU A CA 1
ATOM 834 C C . GLU A 1 103 ? 20.783 6.651 -21.320 1.00 54.47 103 GLU A C 1
ATOM 836 O O . GLU A 1 103 ? 22.011 6.573 -21.336 1.00 54.47 103 GLU A O 1
ATOM 841 N N . ALA A 1 104 ? 20.067 5.911 -20.474 1.00 55.12 104 ALA A N 1
ATOM 842 C CA . ALA A 1 104 ? 20.627 4.814 -19.682 1.00 55.12 104 ALA A CA 1
ATOM 843 C C . ALA A 1 104 ? 20.098 3.456 -20.171 1.00 55.12 104 ALA A C 1
ATOM 845 O O . ALA A 1 104 ? 19.036 3.392 -20.792 1.00 55.12 104 ALA A O 1
ATOM 846 N N . ASP A 1 105 ? 20.859 2.393 -19.887 1.00 59.28 105 ASP A N 1
ATOM 847 C CA . ASP A 1 105 ? 20.489 0.994 -20.134 1.00 59.28 105 ASP A CA 1
ATOM 848 C C . ASP A 1 105 ? 19.146 0.680 -19.451 1.00 59.28 105 ASP A C 1
ATOM 850 O O . ASP A 1 105 ? 19.005 0.880 -18.238 1.00 59.28 105 ASP A O 1
ATOM 854 N N . ASP A 1 106 ? 18.156 0.242 -20.235 1.00 72.81 106 ASP A N 1
ATOM 855 C CA . ASP A 1 106 ? 16.741 0.252 -19.840 1.00 72.81 106 ASP A CA 1
ATOM 856 C C . ASP A 1 106 ? 16.480 -0.582 -18.571 1.00 72.81 106 ASP A C 1
ATOM 858 O O . ASP A 1 106 ? 15.635 -0.211 -17.758 1.00 72.81 106 ASP A O 1
ATOM 862 N N . GLU A 1 107 ? 17.233 -1.665 -18.334 1.00 78.56 107 GLU A N 1
ATOM 863 C CA . GLU A 1 107 ? 17.021 -2.543 -17.173 1.00 78.56 107 GLU A CA 1
ATOM 864 C C . GLU A 1 107 ? 17.562 -1.949 -15.861 1.00 78.56 107 GLU A C 1
ATOM 866 O O . GLU A 1 107 ? 16.875 -1.950 -14.835 1.00 78.56 107 GLU A O 1
ATOM 871 N N . ALA A 1 108 ? 18.797 -1.436 -15.864 1.00 80.44 108 ALA A N 1
ATOM 872 C CA . ALA A 1 108 ? 19.405 -0.854 -14.666 1.00 80.44 108 ALA A CA 1
ATOM 873 C C . ALA A 1 108 ? 18.675 0.429 -14.242 1.00 80.44 108 ALA A C 1
ATOM 875 O O . ALA A 1 108 ? 18.480 0.671 -13.048 1.00 80.44 108 ALA A O 1
ATOM 876 N N . GLU A 1 109 ? 18.235 1.215 -15.225 1.00 83.00 109 GLU A N 1
ATOM 877 C CA . GLU A 1 109 ? 17.465 2.429 -14.991 1.00 83.00 109 GLU A CA 1
ATOM 878 C C . GLU A 1 109 ? 16.057 2.121 -14.478 1.00 83.00 109 GLU A C 1
ATOM 880 O O . GLU A 1 109 ? 15.636 2.691 -13.472 1.00 83.00 109 GLU A O 1
ATOM 885 N N . THR A 1 110 ? 15.374 1.134 -15.069 1.00 83.56 110 THR A N 1
ATOM 886 C CA . THR A 1 110 ? 14.089 0.644 -14.551 1.00 83.56 110 THR A CA 1
ATOM 887 C C . THR A 1 110 ? 14.218 0.247 -13.083 1.00 83.56 110 THR A C 1
ATOM 889 O O . THR A 1 110 ? 13.505 0.785 -12.239 1.00 83.56 110 THR A O 1
ATOM 892 N N . LYS A 1 111 ? 15.201 -0.587 -12.720 1.00 84.62 111 LYS A N 1
ATOM 893 C CA . LYS A 1 111 ? 15.415 -0.996 -11.318 1.00 84.62 111 LYS A CA 1
ATOM 894 C C . LYS A 1 111 ? 15.658 0.185 -10.378 1.00 84.62 111 LYS A C 1
ATOM 896 O O . LYS A 1 111 ? 15.161 0.188 -9.247 1.00 84.62 111 LYS A O 1
ATOM 901 N N . ARG A 1 112 ? 16.413 1.195 -10.824 1.00 86.88 112 ARG A N 1
ATOM 902 C CA . ARG A 1 112 ? 16.659 2.423 -10.055 1.00 86.88 112 ARG A CA 1
ATOM 903 C C . ARG A 1 112 ? 15.359 3.189 -9.814 1.00 86.88 112 ARG A C 1
ATOM 905 O O . ARG A 1 112 ? 15.101 3.574 -8.672 1.00 86.88 112 ARG A O 1
ATOM 912 N N . ILE A 1 113 ? 14.547 3.373 -10.856 1.00 88.31 113 ILE A N 1
ATOM 913 C CA . ILE A 1 113 ? 13.237 4.029 -10.777 1.00 88.31 113 ILE A CA 1
ATOM 914 C C . ILE A 1 113 ? 12.342 3.273 -9.797 1.00 88.31 113 ILE A C 1
ATOM 916 O O . ILE A 1 113 ? 11.882 3.869 -8.828 1.00 88.31 113 ILE A O 1
ATOM 920 N N . LEU A 1 114 ? 12.183 1.957 -9.958 1.00 89.94 114 LEU A N 1
ATOM 921 C CA . LEU A 1 114 ? 11.322 1.156 -9.080 1.00 89.94 114 LEU A CA 1
ATOM 922 C C . LEU A 1 114 ? 11.780 1.178 -7.623 1.00 89.94 114 LEU A C 1
ATOM 924 O O . LEU A 1 114 ? 10.960 1.261 -6.712 1.00 89.94 114 LEU A O 1
ATOM 928 N N . THR A 1 115 ? 13.092 1.157 -7.382 1.00 90.06 115 THR A N 1
ATOM 929 C CA . THR A 1 115 ? 13.641 1.254 -6.023 1.00 90.06 115 THR A CA 1
ATOM 930 C C . THR A 1 115 ? 13.312 2.602 -5.380 1.00 90.06 115 THR A C 1
ATOM 932 O O . THR A 1 115 ? 12.963 2.654 -4.198 1.00 90.06 115 THR A O 1
ATOM 935 N N . ASN A 1 116 ? 13.437 3.697 -6.134 1.00 91.19 116 ASN A N 1
ATOM 936 C CA . ASN A 1 116 ? 13.155 5.041 -5.635 1.00 91.19 116 ASN A CA 1
ATOM 937 C C . ASN A 1 116 ? 11.656 5.245 -5.403 1.00 91.19 116 ASN A C 1
ATOM 939 O O . ASN A 1 116 ? 11.260 5.643 -4.309 1.00 91.19 116 ASN A O 1
ATOM 943 N N . GLU A 1 117 ? 10.836 4.892 -6.388 1.00 92.56 117 GLU A N 1
ATOM 944 C CA . GLU A 1 117 ? 9.379 5.003 -6.323 1.00 92.56 117 GLU A CA 1
ATOM 945 C C . GLU A 1 117 ? 8.813 4.111 -5.216 1.00 92.56 117 GLU A C 1
ATOM 947 O O . GLU A 1 117 ? 8.061 4.575 -4.363 1.00 92.56 117 GLU A O 1
ATOM 952 N N . GLY A 1 118 ? 9.265 2.858 -5.122 1.00 93.44 118 GLY A N 1
ATOM 953 C CA . GLY A 1 118 ? 8.903 1.958 -4.029 1.00 93.44 118 GLY A CA 1
ATOM 954 C C . GLY A 1 118 ? 9.266 2.523 -2.652 1.00 93.44 118 GLY A C 1
ATOM 955 O O . GLY A 1 118 ? 8.499 2.391 -1.696 1.00 93.44 118 GLY A O 1
ATOM 956 N N . ARG A 1 119 ? 10.423 3.186 -2.524 1.00 94.19 119 ARG A N 1
ATOM 957 C CA . ARG A 1 119 ? 10.828 3.832 -1.266 1.00 94.19 119 ARG A CA 1
ATOM 958 C C . ARG A 1 119 ? 9.924 5.014 -0.932 1.00 94.19 119 ARG A C 1
ATOM 960 O O . ARG A 1 119 ? 9.601 5.224 0.237 1.00 94.19 119 ARG A O 1
ATOM 967 N N . ASP A 1 120 ? 9.531 5.793 -1.928 1.00 95.94 120 ASP A N 1
ATOM 968 C CA . ASP A 1 120 ? 8.631 6.925 -1.731 1.00 95.94 120 ASP A CA 1
ATOM 969 C C . ASP A 1 120 ? 7.213 6.466 -1.374 1.00 95.94 120 ASP A C 1
ATOM 971 O O . ASP A 1 120 ? 6.588 7.065 -0.495 1.00 95.94 120 ASP A O 1
ATOM 975 N N . ILE A 1 121 ? 6.760 5.334 -1.921 1.00 97.31 121 ILE A N 1
ATOM 976 C CA . ILE A 1 121 ? 5.554 4.643 -1.453 1.00 97.31 121 ILE A CA 1
ATOM 977 C C . ILE A 1 121 ? 5.707 4.251 0.019 1.00 97.31 121 ILE A C 1
ATOM 979 O O . ILE A 1 121 ? 4.850 4.590 0.831 1.00 97.31 121 ILE A O 1
ATOM 983 N N . GLY A 1 122 ? 6.811 3.606 0.404 1.00 97.25 122 GLY A N 1
ATOM 984 C CA . GLY A 1 122 ? 7.061 3.245 1.801 1.00 97.25 122 GLY A CA 1
ATOM 985 C C . GLY A 1 122 ? 7.004 4.452 2.749 1.00 97.25 122 GLY A C 1
ATOM 986 O O . GLY A 1 122 ? 6.313 4.412 3.767 1.00 97.25 122 GLY A O 1
ATOM 987 N N . LYS A 1 123 ? 7.630 5.578 2.388 1.00 97.12 123 LYS A N 1
ATOM 988 C CA . LYS A 1 123 ? 7.522 6.830 3.163 1.00 97.12 123 LYS A CA 1
ATOM 989 C C . LYS A 1 123 ? 6.085 7.342 3.246 1.00 97.12 123 LYS A C 1
ATOM 991 O O . LYS A 1 123 ? 5.673 7.803 4.309 1.00 97.12 123 LYS A O 1
ATOM 996 N N . TYR A 1 124 ? 5.333 7.276 2.148 1.00 98.12 124 TYR A N 1
ATOM 997 C CA . TYR A 1 124 ? 3.922 7.651 2.137 1.00 98.12 124 TYR A CA 1
ATOM 998 C C . TYR A 1 124 ? 3.119 6.805 3.133 1.00 98.12 124 TYR A C 1
ATOM 1000 O O . TYR A 1 124 ? 2.395 7.371 3.948 1.00 98.12 124 TYR A O 1
ATOM 1008 N N . LEU A 1 125 ? 3.300 5.480 3.136 1.00 98.19 125 LEU A N 1
ATOM 1009 C CA . LEU A 1 125 ? 2.618 4.574 4.067 1.00 98.19 125 LEU A CA 1
ATOM 1010 C C . LEU A 1 125 ? 2.962 4.894 5.531 1.00 98.19 125 LEU A C 1
ATOM 1012 O O . LEU A 1 125 ? 2.071 4.941 6.380 1.00 98.19 125 LEU A O 1
ATOM 1016 N N . GLU A 1 126 ? 4.239 5.165 5.826 1.00 97.88 126 GLU A N 1
ATOM 1017 C CA . GLU A 1 126 ? 4.691 5.544 7.173 1.00 97.88 126 GLU A CA 1
ATOM 1018 C C . GLU A 1 126 ? 4.015 6.839 7.654 1.00 97.88 126 GLU A C 1
ATOM 1020 O O . GLU A 1 126 ? 3.565 6.935 8.801 1.00 97.88 126 GLU A O 1
ATOM 1025 N N . LEU A 1 127 ? 3.956 7.853 6.787 1.00 97.00 127 LEU A N 1
ATOM 1026 C CA . LEU A 1 127 ? 3.353 9.150 7.096 1.00 97.00 127 LEU A CA 1
ATOM 1027 C C . LEU A 1 127 ? 1.837 9.039 7.254 1.00 97.00 127 LEU A C 1
ATOM 1029 O O . LEU A 1 127 ? 1.301 9.499 8.263 1.00 97.00 127 LEU A O 1
ATOM 1033 N N . TRP A 1 128 ? 1.170 8.366 6.318 1.00 97.25 128 TRP A N 1
ATOM 1034 C CA . TRP A 1 128 ? -0.271 8.140 6.350 1.00 97.25 128 TRP A CA 1
ATOM 1035 C C . TRP A 1 128 ? -0.701 7.464 7.657 1.00 97.25 128 TRP A C 1
ATOM 1037 O O . TRP A 1 128 ? -1.625 7.926 8.328 1.00 97.25 128 TRP A O 1
ATOM 1047 N N . ALA A 1 129 ? 0.021 6.423 8.088 1.00 97.00 129 ALA A N 1
ATOM 1048 C CA . ALA A 1 129 ? -0.291 5.719 9.330 1.00 97.00 129 ALA A CA 1
ATOM 1049 C C . ALA A 1 129 ? -0.180 6.646 10.551 1.00 97.00 129 ALA A C 1
ATOM 1051 O O . ALA A 1 129 ? -1.078 6.687 11.395 1.00 97.00 129 ALA A O 1
ATOM 1052 N N . LYS A 1 130 ? 0.888 7.451 10.630 1.00 95.69 130 LYS A N 1
ATOM 1053 C CA . LYS A 1 130 ? 1.079 8.427 11.717 1.00 95.69 130 LYS A CA 1
ATOM 1054 C C . LYS A 1 130 ? -0.025 9.480 11.748 1.00 95.69 130 LYS A C 1
ATOM 1056 O O . LYS A 1 130 ? -0.481 9.846 12.833 1.00 95.69 130 LYS A O 1
ATOM 1061 N N . GLU A 1 131 ? -0.461 9.960 10.587 1.00 95.12 131 GLU A N 1
ATOM 1062 C CA . GLU A 1 131 ? -1.542 10.939 10.478 1.00 95.12 131 GLU A CA 1
ATOM 1063 C C . GLU A 1 131 ? -2.869 10.371 10.985 1.00 95.12 131 GLU A C 1
ATOM 1065 O O . GLU A 1 131 ? -3.521 11.010 11.815 1.00 95.12 131 GLU A O 1
ATOM 1070 N N . VAL A 1 132 ? -3.230 9.150 10.580 1.00 93.81 132 VAL A N 1
ATOM 1071 C CA . VAL A 1 132 ? -4.456 8.475 11.042 1.00 93.81 132 VAL A CA 1
ATOM 1072 C C . VAL A 1 132 ? -4.452 8.290 12.564 1.00 93.81 132 VAL A C 1
ATOM 1074 O O . VAL A 1 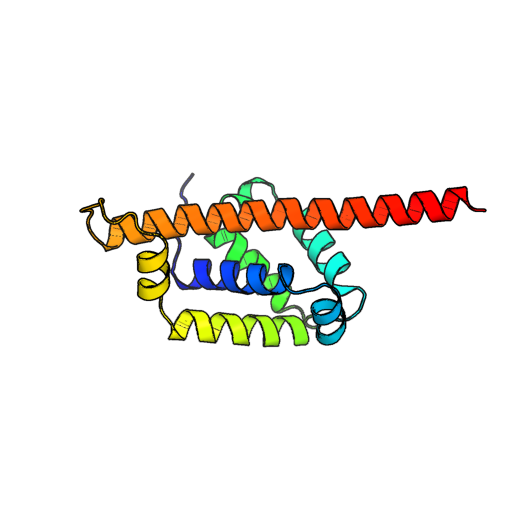132 ? -5.428 8.643 13.233 1.00 93.81 132 VAL A O 1
ATOM 1077 N N . ILE A 1 133 ? -3.347 7.802 13.140 1.00 93.12 133 ILE A N 1
ATOM 1078 C CA . ILE A 1 133 ? -3.232 7.621 14.597 1.00 93.12 133 ILE A CA 1
ATOM 1079 C C . ILE A 1 133 ? -3.310 8.965 15.336 1.00 93.12 133 ILE A C 1
ATOM 1081 O O . ILE A 1 133 ? -4.007 9.081 16.348 1.00 93.12 133 ILE A O 1
ATOM 1085 N N . SER A 1 134 ? -2.638 9.999 14.826 1.00 91.69 134 SER A N 1
ATOM 1086 C CA . SER A 1 134 ? -2.668 11.344 15.411 1.00 91.69 134 SER A CA 1
ATOM 1087 C C . SER A 1 134 ? -4.085 11.931 15.426 1.00 91.69 134 SER A C 1
ATOM 1089 O O . SER A 1 134 ? -4.551 12.408 16.465 1.00 91.69 134 SER A O 1
ATOM 1091 N N . GLN A 1 135 ? -4.812 11.822 14.310 1.00 87.56 135 GLN A N 1
ATOM 1092 C CA . GLN A 1 135 ? -6.195 12.293 14.200 1.00 87.56 135 GLN A CA 1
ATOM 1093 C C . GLN A 1 135 ? -7.129 11.562 15.171 1.00 87.56 135 GLN A C 1
ATOM 1095 O O . GLN A 1 135 ? -7.975 12.195 15.809 1.00 87.56 135 GLN A O 1
ATOM 1100 N N . ASN A 1 136 ? -6.963 10.245 15.333 1.00 84.50 136 ASN A N 1
ATOM 1101 C CA . ASN A 1 136 ? -7.768 9.477 16.280 1.00 84.50 136 ASN A CA 1
ATOM 1102 C C . ASN A 1 136 ? -7.504 9.906 17.736 1.00 84.50 136 ASN A C 1
ATOM 1104 O O . ASN A 1 136 ? -8.436 10.130 18.512 1.00 84.50 136 ASN A O 1
ATOM 1108 N N . ASN A 1 137 ? -6.235 10.114 18.098 1.00 81.69 137 ASN A N 1
ATOM 1109 C CA . ASN A 1 137 ? -5.856 10.578 19.433 1.00 81.69 137 ASN A CA 1
ATOM 1110 C C . ASN A 1 137 ? -6.426 11.968 19.751 1.00 81.69 137 ASN A C 1
ATOM 1112 O O . ASN A 1 137 ? -6.928 12.188 20.855 1.00 81.69 137 ASN A O 1
ATOM 1116 N N . GLN A 1 138 ? -6.417 12.890 18.783 1.00 78.44 138 GLN A N 1
ATOM 1117 C CA . GLN A 1 138 ? -7.019 14.218 18.944 1.00 78.44 138 GLN A CA 1
ATOM 1118 C C . GLN A 1 138 ? -8.540 14.150 19.147 1.00 78.44 138 GLN A C 1
ATOM 1120 O O . GLN A 1 138 ? -9.079 14.840 20.017 1.00 78.44 138 GLN A O 1
ATOM 1125 N N . ARG A 1 139 ? -9.246 13.292 18.396 1.00 75.56 139 ARG A N 1
ATOM 1126 C CA . ARG A 1 139 ? -10.696 13.076 18.571 1.00 75.56 139 ARG A CA 1
ATOM 1127 C C . ARG A 1 139 ? -11.022 12.556 19.974 1.00 75.56 139 ARG A C 1
ATOM 1129 O O . ARG A 1 139 ? -11.923 13.084 20.626 1.00 75.56 139 ARG A O 1
ATOM 1136 N N . ASN A 1 140 ? -10.245 11.596 20.474 1.00 70.75 140 ASN A N 1
ATOM 1137 C CA . ASN A 1 140 ? -10.450 11.005 21.800 1.00 70.75 140 ASN A CA 1
ATOM 1138 C C . ASN A 1 140 ? -10.146 11.980 22.952 1.00 70.75 140 ASN A C 1
ATOM 1140 O O . ASN A 1 140 ? -10.848 11.979 23.967 1.00 70.75 140 ASN A O 1
ATOM 1144 N N . GLN A 1 141 ? -9.149 12.858 22.793 1.00 65.38 141 GLN A N 1
ATOM 1145 C CA . GLN A 1 141 ? -8.848 13.916 23.767 1.00 65.38 141 GLN A CA 1
ATOM 1146 C C . GLN A 1 141 ? -9.954 14.979 23.825 1.00 65.38 141 GLN A C 1
ATOM 1148 O O . GLN A 1 141 ? -10.385 15.362 24.912 1.00 65.38 141 GLN A O 1
ATOM 1153 N N . ASN A 1 142 ? -10.483 15.400 22.673 1.00 63.94 142 ASN A N 1
ATOM 1154 C CA . ASN A 1 142 ? -11.581 16.371 22.615 1.00 63.94 142 ASN A CA 1
ATOM 1155 C C . ASN A 1 142 ? -12.895 15.808 23.184 1.00 63.94 142 ASN A C 1
ATOM 1157 O O . ASN A 1 142 ? -13.631 16.528 23.861 1.00 63.94 142 ASN A O 1
ATOM 1161 N N . ALA A 1 143 ? -13.169 14.516 22.975 1.00 60.06 143 ALA A N 1
ATOM 1162 C CA . ALA A 1 143 ? -14.312 13.831 23.579 1.00 60.06 143 ALA A CA 1
ATOM 1163 C C . ALA A 1 143 ? -14.183 13.692 25.109 1.00 60.06 143 ALA A C 1
ATOM 1165 O O . ALA A 1 143 ? -15.186 13.740 25.820 1.00 60.06 143 ALA A O 1
ATOM 1166 N N . SER A 1 144 ? -12.955 13.552 25.618 1.00 60.97 144 SER A N 1
ATOM 1167 C CA . SER A 1 144 ? -12.675 13.439 27.057 1.00 60.97 144 SER A CA 1
ATOM 1168 C C . SER A 1 144 ? -12.737 14.786 27.784 1.00 60.97 144 SER A C 1
ATOM 1170 O O . SER A 1 144 ? -13.170 14.829 28.928 1.00 60.97 144 SER A O 1
ATOM 1172 N N . ASN A 1 145 ? -12.372 15.884 27.114 1.00 58.09 145 ASN A N 1
ATOM 1173 C CA . ASN A 1 145 ? -12.445 17.246 27.664 1.00 58.09 145 ASN A CA 1
ATOM 1174 C C . ASN A 1 145 ? -13.849 17.877 27.591 1.00 58.09 145 ASN A C 1
ATOM 1176 O O . ASN A 1 145 ? -14.047 18.984 28.084 1.00 58.09 145 ASN A O 1
ATOM 1180 N N . SER A 1 146 ? -14.808 17.199 26.952 1.00 54.88 146 SER A N 1
ATOM 1181 C CA . SER A 1 146 ? -16.200 17.655 26.807 1.00 54.88 146 SER A CA 1
ATOM 1182 C C . SER A 1 146 ? -17.169 16.966 27.786 1.00 54.88 146 SER A C 1
ATOM 1184 O O . SER A 1 146 ? -18.384 17.067 27.610 1.00 54.88 146 SER A O 1
ATOM 1186 N N . LYS A 1 147 ? -16.649 16.247 28.790 1.00 45.34 147 LYS A N 1
ATOM 1187 C CA . LYS A 1 147 ? -17.399 15.656 29.912 1.00 45.34 147 LYS A CA 1
ATOM 1188 C C . LYS A 1 147 ? -17.023 16.343 31.216 1.00 45.34 147 LYS A C 1
ATOM 1190 O O . LYS A 1 147 ? -17.931 16.462 32.066 1.00 45.34 147 LYS A O 1
#